Protein AF-A0A4C1SY76-F1 (afdb_monomer)

Foldseek 3Di:
DPDPPPPPPDDQQWWFQWPVLAIDSDPVSVVVVVVVPDPIDGQGTDHRDPQLQVLVVQQVVQVPDPDRQFRFDADSSSFGDQKGWGDDPFIWIFGADRNRHTDPPQIDTPDTGDSDPPDD

Sequence (120 aa):
MARVTACEEGGPRRPVCGSDGKTYSSKCQLMQVQCYGERIMVAHKGHCTEGQQACLLALRYALNAPHPVFVPRCRADGSYAAVQCSAGATASCWCVNPAGKPLANTAVRNGRPDCTPTGE

InterPro domains:
  IPR000716 Thyroglobulin type-1 [PF00086] (52-115)
  IPR000716 Thyroglobulin type-1 [PS00484] (70-100)
  IPR000716 Thyroglobulin type-1 [PS51162] (25-115)
  IPR000716 Thyroglobulin type-1 [SM00211] (71-119)
  IPR000716 Thyroglobulin type-1 [cd00191] (69-115)
  IPR002350 Kazal domain [PF07648] (7-48)
  IPR002350 Kazal domain [PS51465] (1-50)
  IPR002350 Kazal domain [SM00280] (6-48)
  IPR036058 Kazal domain superfamily [SSF100895] (11-48)
  IPR036857 Thyroglobulin type-1 superfamily [G3DSA:4.10.800.10] (47-115)
  IPR036857 Thyroglobulin type-1 superfamily [SSF57610] (48-116)
  IPR051950 Developmental regulator and protease inhibitor [PTHR12352] (7-115)

Nearest PDB structures (foldseek):
  8d6m-assembly1_A  TM=7.102E-01  e=8.280E-04  Nanorana parkeri
  1tgs-assembly1_I  TM=7.082E-01  e=4.704E-02  Sus scrofa
  2xrc-assembly1_A  TM=8.086E-01  e=5.515E-01  Homo sapiens
  2xrc-assembly3_C  TM=7.695E-01  e=6.665E-01  Homo sapiens
  4fr9-assembly1_A  TM=3.948E-01  e=7.336E+00  Bacteroides fragilis NCTC 9343

Structure (mmCIF, N/CA/C/O backbone):
data_AF-A0A4C1SY76-F1
#
_entry.id   AF-A0A4C1SY76-F1
#
loop_
_atom_site.group_PDB
_atom_site.id
_atom_site.type_symbol
_atom_site.label_atom_id
_atom_site.label_alt_id
_atom_site.label_comp_id
_atom_site.label_asym_id
_atom_site.label_entity_id
_atom_site.label_seq_id
_atom_site.pdbx_PDB_ins_code
_atom_site.Cartn_x
_atom_site.Cartn_y
_atom_site.Cartn_z
_atom_site.occupancy
_atom_site.B_iso_or_equiv
_atom_site.auth_seq_id
_atom_site.auth_comp_id
_atom_site.auth_asym_id
_atom_site.auth_atom_id
_atom_site.pdbx_PDB_model_num
ATOM 1 N N . MET A 1 1 ? -35.891 12.896 20.997 1.00 40.41 1 MET A N 1
ATOM 2 C CA . MET A 1 1 ? -34.626 12.433 21.604 1.00 40.41 1 MET A CA 1
ATOM 3 C C . MET A 1 1 ? -34.337 11.035 21.068 1.00 40.41 1 MET A C 1
ATOM 5 O O . MET A 1 1 ? -34.969 10.086 21.517 1.00 40.41 1 MET A O 1
ATOM 9 N N . ALA A 1 2 ? -33.503 10.902 20.032 1.00 45.09 2 ALA A N 1
ATOM 10 C CA . ALA A 1 2 ? -33.104 9.583 19.544 1.00 45.09 2 ALA A CA 1
ATOM 11 C C . ALA A 1 2 ? -32.327 8.882 20.664 1.00 45.09 2 ALA A C 1
ATOM 13 O O . ALA A 1 2 ? -31.390 9.461 21.212 1.00 45.09 2 ALA A O 1
ATOM 14 N N . ARG A 1 3 ? -32.758 7.678 21.053 1.00 52.28 3 ARG A N 1
ATOM 15 C CA . ARG A 1 3 ? -32.021 6.860 22.016 1.00 52.28 3 ARG A CA 1
ATOM 16 C C . ARG A 1 3 ? -30.623 6.633 21.448 1.00 52.28 3 ARG A C 1
ATOM 18 O O . ARG A 1 3 ? -30.479 5.985 20.416 1.00 52.28 3 ARG A O 1
ATOM 25 N N . VAL A 1 4 ? -29.615 7.178 22.121 1.00 54.66 4 VAL A N 1
ATOM 26 C CA . VAL A 1 4 ? -28.240 6.706 21.991 1.00 54.66 4 VAL A CA 1
ATOM 27 C C . VAL A 1 4 ? -28.292 5.267 22.478 1.00 54.66 4 VAL A C 1
ATOM 29 O O . VAL A 1 4 ? -28.431 5.032 23.677 1.00 54.66 4 VAL A O 1
ATOM 32 N N . THR A 1 5 ? -28.310 4.299 21.564 1.00 57.44 5 THR A N 1
ATOM 33 C CA . THR A 1 5 ? -28.116 2.905 21.951 1.00 57.44 5 THR A CA 1
ATOM 34 C C . THR A 1 5 ? -26.717 2.854 22.539 1.00 57.44 5 THR A C 1
ATOM 36 O O . THR A 1 5 ? -25.733 2.994 21.811 1.00 57.44 5 THR A O 1
ATOM 39 N N . ALA A 1 6 ? -26.652 2.793 23.868 1.00 60.28 6 ALA A N 1
ATOM 40 C CA . ALA A 1 6 ? -25.413 2.659 24.599 1.00 60.28 6 ALA A CA 1
ATOM 41 C C . ALA A 1 6 ? -24.642 1.502 23.976 1.00 60.28 6 ALA A C 1
ATOM 43 O O . ALA A 1 6 ? -25.196 0.438 23.692 1.00 60.28 6 ALA A O 1
ATOM 44 N N . CYS A 1 7 ? -23.371 1.737 23.699 1.00 58.97 7 CYS A N 1
ATOM 45 C CA . CYS A 1 7 ? -22.493 0.648 23.364 1.00 58.97 7 CYS A CA 1
ATOM 46 C C . CYS A 1 7 ? -22.495 -0.312 24.539 1.00 58.97 7 CYS A C 1
ATOM 48 O O . CYS A 1 7 ? -22.091 0.072 25.632 1.00 58.97 7 CYS A O 1
ATOM 50 N N . GLU A 1 8 ? -23.011 -1.516 24.337 1.00 63.94 8 GLU A N 1
ATOM 51 C CA . GLU A 1 8 ? -23.087 -2.478 25.424 1.00 63.94 8 GLU A CA 1
ATOM 52 C C . GLU A 1 8 ? -21.665 -2.868 25.838 1.00 63.94 8 GLU A C 1
ATOM 54 O O . GLU A 1 8 ? -20.958 -3.598 25.132 1.00 63.94 8 GLU A O 1
ATOM 59 N N . GLU A 1 9 ? -21.238 -2.328 26.979 1.00 56.88 9 GLU A N 1
ATOM 60 C CA . GLU A 1 9 ? -20.031 -2.717 27.696 1.00 56.88 9 GLU A CA 1
ATOM 61 C C . GLU A 1 9 ? -20.228 -4.148 28.207 1.00 56.88 9 GLU A C 1
ATOM 63 O O . GLU A 1 9 ? -20.698 -4.392 29.312 1.00 56.88 9 GLU A O 1
ATOM 68 N N . GLY A 1 10 ? -19.962 -5.115 27.332 1.00 58.00 10 GLY A N 1
ATOM 69 C CA . GLY A 1 10 ? -20.225 -6.533 27.587 1.00 58.00 10 GLY A CA 1
ATOM 70 C C . GLY A 1 10 ? -20.297 -7.395 26.327 1.00 58.00 10 GLY A C 1
ATOM 71 O O . GLY A 1 10 ? -20.257 -8.620 26.416 1.00 58.00 10 GLY A O 1
ATOM 72 N N . GLY A 1 11 ? -20.361 -6.780 25.141 1.00 62.56 11 GLY A N 1
ATOM 73 C CA . GLY A 1 11 ? -20.309 -7.508 23.876 1.00 62.56 11 GLY A CA 1
ATOM 74 C C . GLY A 1 11 ? -18.938 -8.150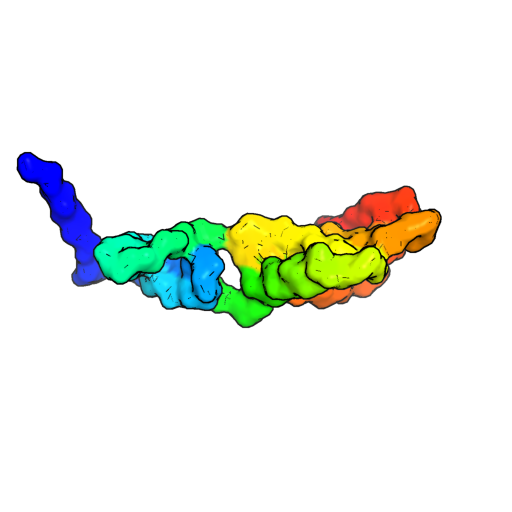 23.593 1.00 62.56 11 GLY A C 1
ATOM 75 O O . GLY A 1 11 ? -17.907 -7.685 24.087 1.00 62.56 11 GLY A O 1
ATOM 76 N N . PRO A 1 12 ? -18.886 -9.202 22.751 1.00 66.94 12 PRO A N 1
ATOM 77 C CA . PRO A 1 12 ? -17.626 -9.818 22.346 1.00 66.94 12 PRO A CA 1
ATOM 78 C C . PRO A 1 12 ? -16.693 -8.773 21.722 1.00 66.94 12 PRO A C 1
ATOM 80 O O . PRO A 1 12 ? -17.112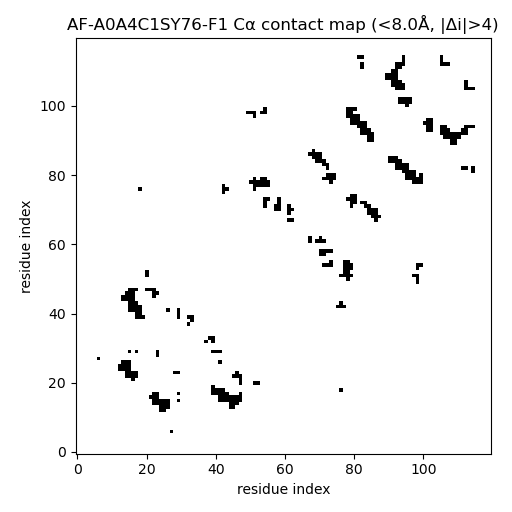 -8.012 20.843 1.00 66.94 12 PRO A O 1
ATOM 83 N N . ARG A 1 13 ? -15.423 -8.752 22.157 1.00 77.38 13 ARG A N 1
ATOM 84 C CA . ARG A 1 13 ? -14.385 -7.860 21.616 1.00 77.38 13 ARG A CA 1
ATOM 85 C C . ARG A 1 13 ? -14.237 -8.117 20.117 1.00 77.38 13 ARG A C 1
ATOM 87 O O . ARG A 1 13 ? -13.693 -9.136 19.699 1.00 77.38 13 ARG A O 1
ATOM 94 N N . ARG A 1 14 ? -14.754 -7.193 19.309 1.00 87.38 14 ARG A N 1
ATOM 95 C CA . ARG A 1 14 ? -14.680 -7.209 17.843 1.00 87.38 14 ARG A CA 1
ATOM 96 C C . ARG A 1 14 ? -13.807 -6.036 17.411 1.00 87.38 14 ARG A C 1
ATOM 98 O O . ARG A 1 14 ? -14.355 -4.988 17.053 1.00 87.38 14 ARG A O 1
ATOM 105 N N . PRO A 1 15 ? -12.478 -6.190 17.496 1.00 90.31 15 PRO A N 1
ATOM 106 C CA . PRO A 1 15 ? -11.557 -5.101 17.245 1.00 90.31 15 PRO A CA 1
ATOM 107 C C . PRO A 1 15 ? -11.682 -4.595 15.811 1.00 90.31 15 PRO A C 1
ATOM 109 O O . PRO A 1 15 ? -12.058 -5.338 14.898 1.00 90.31 15 PRO A O 1
ATOM 112 N N . VAL A 1 16 ? -11.389 -3.316 15.626 1.00 90.31 16 VAL A N 1
ATOM 113 C CA . VAL A 1 16 ? -11.320 -2.651 14.327 1.00 90.31 16 VAL A CA 1
ATOM 114 C C . VAL A 1 16 ? -10.063 -1.798 14.277 1.00 90.31 16 VAL A C 1
ATOM 116 O O . VAL A 1 16 ? -9.693 -1.174 15.271 1.00 90.31 16 VAL A O 1
ATOM 119 N N . CYS A 1 17 ? -9.420 -1.744 13.120 1.00 88.31 17 CYS A N 1
ATOM 120 C CA . CYS A 1 17 ? -8.325 -0.819 12.894 1.00 88.31 17 CYS A CA 1
ATOM 121 C C . CYS A 1 17 ? -8.895 0.516 12.419 1.00 88.31 17 CYS A C 1
ATOM 123 O O . CYS A 1 17 ? -9.738 0.545 11.515 1.00 88.31 17 CYS A O 1
ATOM 125 N N . GLY A 1 18 ? -8.471 1.611 13.039 1.00 88.44 18 GLY A N 1
ATOM 126 C CA . GLY A 1 18 ? -8.796 2.957 12.595 1.00 88.44 18 GLY A CA 1
ATOM 127 C C . GLY A 1 18 ? -7.945 3.385 11.404 1.00 88.44 18 GLY A C 1
ATOM 128 O O . GLY A 1 18 ? -6.850 2.875 11.174 1.00 88.44 18 GLY A O 1
ATOM 129 N N . SER A 1 19 ? -8.428 4.367 10.649 1.00 83.38 19 SER A N 1
ATOM 130 C CA . SER A 1 19 ? -7.656 5.037 9.596 1.00 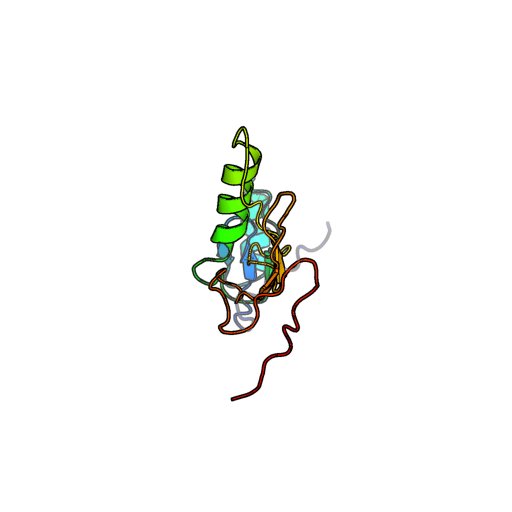83.38 19 SER A CA 1
ATOM 131 C C . SER A 1 19 ? -6.411 5.754 10.132 1.00 83.38 19 SER A C 1
ATOM 133 O O . SER A 1 19 ? -5.505 6.070 9.369 1.00 83.38 19 SER A O 1
ATOM 135 N N . ASP A 1 20 ? -6.362 5.999 11.440 1.00 82.38 20 ASP A N 1
ATOM 136 C CA . ASP A 1 20 ? -5.217 6.532 12.174 1.00 82.38 20 ASP A CA 1
ATOM 137 C C . ASP A 1 20 ? -4.195 5.448 12.567 1.00 82.38 20 ASP A C 1
ATOM 139 O O . ASP A 1 20 ? -3.137 5.770 13.103 1.00 82.38 20 ASP A O 1
ATOM 143 N N . GLY A 1 21 ? -4.460 4.174 12.248 1.00 82.06 21 GLY A N 1
ATOM 144 C CA . GLY A 1 21 ? -3.554 3.052 12.511 1.00 82.06 21 GLY A CA 1
ATOM 145 C C . GLY A 1 21 ? -3.586 2.567 13.951 1.00 82.06 21 GLY A C 1
ATOM 146 O O . GLY A 1 21 ? -2.768 1.726 14.327 1.00 82.06 21 GLY A O 1
ATOM 147 N N . LYS A 1 22 ? -4.527 3.061 14.763 1.00 87.75 22 LYS A N 1
ATOM 148 C CA . LYS A 1 22 ? -4.763 2.540 16.106 1.00 87.75 22 LYS A CA 1
ATOM 149 C C . LYS A 1 22 ? -5.788 1.423 16.062 1.00 87.75 22 LYS A C 1
ATOM 151 O O . LYS A 1 22 ? -6.789 1.477 15.345 1.00 87.75 22 LYS A O 1
ATOM 156 N N . THR A 1 23 ? -5.547 0.399 16.872 1.00 90.38 23 THR A N 1
ATOM 157 C CA . THR A 1 23 ? -6.548 -0.641 17.083 1.00 90.38 23 THR A CA 1
ATOM 158 C C . THR A 1 23 ? -7.549 -0.186 18.128 1.00 90.38 23 THR A C 1
ATOM 160 O O . THR A 1 23 ? -7.181 0.130 19.256 1.00 90.38 23 THR A O 1
ATOM 163 N N . TYR A 1 24 ? -8.822 -0.244 17.772 1.00 90.25 24 TYR A N 1
ATOM 164 C CA . TYR A 1 24 ? -9.942 -0.030 18.671 1.00 90.25 24 TYR A CA 1
ATOM 165 C C . TYR A 1 24 ? -10.540 -1.381 19.037 1.00 90.25 24 TYR A C 1
ATOM 167 O O . TYR A 1 24 ? -10.763 -2.224 18.173 1.00 90.25 24 TYR A O 1
ATOM 175 N N . SER A 1 25 ? -10.838 -1.594 20.314 1.00 90.00 25 SER A N 1
ATOM 176 C CA . SER A 1 25 ? -11.425 -2.837 20.834 1.00 90.00 25 SER A CA 1
ATOM 177 C C . SER A 1 25 ? -12.813 -3.144 20.258 1.00 90.00 25 SER A C 1
ATOM 179 O O . SER A 1 25 ? -13.246 -4.300 20.242 1.00 90.00 25 SER A O 1
ATOM 181 N N . SER A 1 26 ? -13.508 -2.116 19.765 1.00 89.12 26 SER A N 1
ATOM 182 C CA . SER A 1 26 ? -14.797 -2.224 19.096 1.00 89.12 26 SER A CA 1
ATOM 183 C C . SER A 1 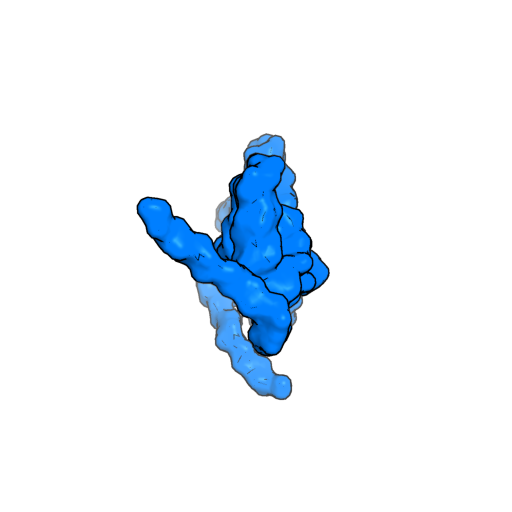26 ? -15.061 -1.026 18.182 1.00 89.12 26 SER A C 1
ATOM 185 O O . SER A 1 26 ? -14.489 0.054 18.348 1.00 89.12 26 SER A O 1
ATOM 187 N N . LYS A 1 27 ? -16.010 -1.187 17.250 1.00 87.31 27 LYS A N 1
ATOM 188 C CA . LYS A 1 27 ? -16.532 -0.067 16.448 1.00 87.31 27 LYS A CA 1
ATOM 189 C C . LYS A 1 27 ? -17.112 1.047 17.327 1.00 87.31 27 LYS A C 1
ATOM 191 O O . LYS A 1 27 ? -17.025 2.208 16.943 1.00 87.31 27 LYS A O 1
ATOM 196 N N . CYS A 1 28 ? -17.663 0.706 18.495 1.00 86.75 28 CYS A N 1
ATOM 197 C CA . CYS A 1 28 ? -18.126 1.713 19.440 1.00 86.75 28 CYS A CA 1
ATOM 198 C C . CYS A 1 28 ? -16.977 2.581 19.949 1.00 86.75 28 CYS A C 1
ATOM 200 O O . CYS A 1 28 ? -17.081 3.799 19.887 1.00 86.75 28 CYS A O 1
ATOM 202 N N . GLN A 1 29 ? -15.887 1.970 20.422 1.00 88.44 29 GLN A N 1
ATOM 203 C CA . GLN A 1 29 ? -14.757 2.732 20.953 1.00 88.44 29 GLN A CA 1
ATOM 204 C C . GLN A 1 29 ? -14.226 3.715 19.899 1.00 88.44 29 GLN A C 1
ATOM 206 O O . GLN A 1 29 ? -13.946 4.867 20.207 1.00 88.44 29 GLN A O 1
ATOM 211 N N . LEU A 1 30 ? -14.172 3.291 18.633 1.00 89.25 30 LEU A N 1
ATOM 212 C CA . LEU A 1 30 ? -13.808 4.163 17.515 1.00 89.25 30 LEU A CA 1
ATOM 213 C C . LEU A 1 30 ? -14.829 5.302 17.303 1.00 89.25 30 LEU A C 1
ATOM 215 O O . LEU A 1 30 ? -14.438 6.444 17.079 1.00 89.25 30 LEU A O 1
ATOM 219 N N . MET A 1 31 ? -16.137 5.036 17.404 1.00 85.94 31 MET A N 1
ATOM 220 C CA . MET A 1 31 ? -17.175 6.082 17.357 1.00 85.94 31 MET A CA 1
ATOM 221 C C . MET A 1 31 ? -17.087 7.066 18.527 1.00 85.94 31 MET A C 1
ATOM 223 O O . MET A 1 31 ? -17.282 8.259 18.327 1.00 85.94 31 MET A O 1
ATOM 227 N N . GLN A 1 32 ? -16.754 6.594 19.726 1.00 85.94 32 GLN A N 1
ATOM 228 C CA . GLN A 1 32 ? -16.585 7.446 20.897 1.00 85.94 32 GLN A CA 1
ATOM 229 C C . GLN A 1 32 ? -15.429 8.432 20.699 1.00 85.94 32 GLN A C 1
ATOM 231 O O . GLN A 1 32 ? -15.574 9.610 21.009 1.00 85.94 32 GLN A O 1
ATOM 236 N N . VAL A 1 33 ? -14.314 7.987 20.108 1.00 86.38 33 VAL A N 1
ATOM 237 C CA . VAL A 1 33 ? -13.192 8.878 19.769 1.00 86.38 33 VAL A CA 1
ATOM 238 C C . VAL A 1 33 ? -13.580 9.913 18.704 1.00 86.38 33 VAL A C 1
ATOM 240 O O . VAL A 1 33 ? -13.165 11.066 18.805 1.00 86.38 33 VAL A O 1
ATOM 243 N N . GLN A 1 34 ? -14.466 9.569 17.761 1.00 86.25 34 GLN A N 1
ATOM 244 C CA . GLN A 1 34 ? -15.000 10.541 16.795 1.00 86.25 34 GLN A CA 1
ATOM 245 C C . GLN A 1 34 ? -15.806 11.673 17.442 1.00 86.25 34 GLN A C 1
ATOM 247 O O . GLN A 1 34 ? -15.794 12.795 16.934 1.00 86.25 34 GLN A O 1
ATOM 252 N N . CYS A 1 35 ? -16.457 11.425 18.582 1.00 82.94 35 CYS A N 1
ATOM 253 C CA . CYS A 1 35 ? -17.157 12.471 19.331 1.00 82.94 35 CYS A CA 1
ATOM 254 C C . CYS A 1 35 ? -16.207 13.506 19.958 1.00 82.94 35 CYS A C 1
ATOM 256 O O . CYS A 1 35 ? -16.636 14.629 20.208 1.00 82.94 35 CYS A O 1
ATOM 258 N N . TYR A 1 36 ? -14.932 13.162 20.176 1.00 80.19 36 TYR A N 1
ATOM 259 C CA . TYR A 1 36 ? -13.917 14.066 20.735 1.00 80.19 36 TYR A CA 1
ATOM 260 C C . TYR A 1 36 ? -13.107 14.820 19.665 1.00 80.19 36 TYR A C 1
ATOM 262 O O . TYR A 1 36 ? -12.152 15.516 19.999 1.00 80.19 36 TYR A O 1
ATOM 270 N N . GLY A 1 37 ? -13.504 14.731 18.389 1.00 75.00 37 GLY A N 1
ATOM 271 C CA . GLY A 1 37 ? -12.992 15.590 17.314 1.00 75.00 37 GLY A CA 1
ATOM 272 C C . GLY A 1 37 ? -12.051 14.921 16.309 1.00 75.00 37 GLY A C 1
ATOM 273 O O . GLY A 1 37 ? -11.713 15.545 15.304 1.00 75.00 37 GLY A O 1
ATOM 274 N N . GLU A 1 38 ? -11.662 13.658 16.499 1.00 78.31 38 GLU A N 1
ATOM 275 C CA . GLU A 1 38 ? -10.865 12.933 15.500 1.00 78.31 38 GLU A CA 1
ATOM 276 C C . GLU A 1 38 ? -11.777 12.212 14.492 1.00 78.31 38 GLU A C 1
ATOM 278 O O . GLU A 1 38 ? -12.513 11.293 14.840 1.00 78.31 38 GLU A O 1
ATOM 283 N N . ARG A 1 39 ? -11.732 12.578 13.204 1.00 82.44 39 ARG A N 1
ATOM 284 C CA . ARG A 1 39 ? -12.541 11.921 12.157 1.00 82.44 39 ARG A CA 1
ATOM 285 C C . ARG A 1 39 ? -11.910 10.602 11.695 1.00 82.44 39 ARG A C 1
ATOM 287 O O . ARG A 1 39 ? -11.387 10.502 10.587 1.00 82.44 39 ARG A O 1
ATOM 294 N N . ILE A 1 40 ? -11.957 9.594 12.557 1.00 86.69 40 ILE A N 1
ATOM 295 C CA . ILE A 1 40 ? -11.345 8.280 12.331 1.00 86.69 40 ILE A CA 1
ATOM 296 C C . ILE A 1 40 ? -12.378 7.340 11.721 1.00 86.69 40 ILE A C 1
ATOM 298 O O . ILE A 1 40 ? -13.446 7.123 12.288 1.00 86.69 40 ILE A O 1
ATOM 302 N N . MET A 1 41 ? -12.067 6.765 10.563 1.00 85.75 41 MET A N 1
ATOM 303 C CA . MET A 1 41 ? -12.899 5.744 9.924 1.00 85.75 41 MET A CA 1
ATOM 304 C C . MET A 1 41 ? -12.383 4.347 10.263 1.00 85.75 41 MET A C 1
ATOM 306 O O . MET A 1 41 ? -11.221 4.174 10.615 1.00 85.75 41 MET A O 1
ATOM 310 N N . VAL A 1 42 ? -13.233 3.328 10.128 1.00 85.62 42 VAL A N 1
ATOM 311 C CA . VAL A 1 42 ? -12.767 1.935 10.178 1.00 85.62 42 VAL A CA 1
ATOM 312 C C . VAL A 1 42 ? -11.972 1.656 8.903 1.00 85.62 42 VAL A C 1
ATOM 314 O O . VAL A 1 42 ? -12.557 1.645 7.822 1.00 85.62 42 VAL A O 1
ATOM 317 N N . ALA A 1 43 ? -10.670 1.408 9.035 1.00 82.56 43 ALA A N 1
ATOM 318 C CA . ALA A 1 43 ? -9.816 0.945 7.946 1.00 82.56 43 ALA A CA 1
ATOM 319 C C . ALA A 1 43 ? -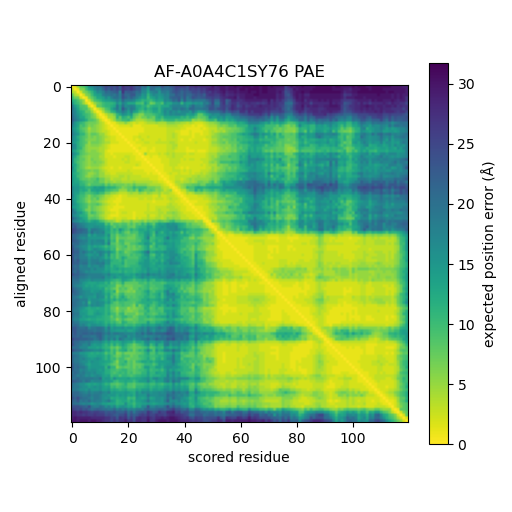10.163 -0.506 7.576 1.00 82.56 43 ALA A C 1
ATOM 321 O O . ALA A 1 43 ? -10.484 -0.803 6.427 1.00 82.56 43 ALA A O 1
ATOM 322 N N . HIS A 1 44 ? -10.183 -1.409 8.563 1.00 82.19 44 HIS A N 1
ATOM 323 C CA . HIS A 1 44 ? -10.654 -2.786 8.389 1.00 82.19 44 HIS A CA 1
ATOM 324 C C . HIS A 1 44 ? -11.107 -3.419 9.718 1.00 82.19 44 HIS A C 1
ATOM 326 O O . HIS A 1 44 ? -10.906 -2.875 10.807 1.00 82.19 44 HIS A O 1
ATOM 332 N N . LYS A 1 45 ? -11.749 -4.590 9.625 1.00 82.75 45 LYS A N 1
ATOM 333 C CA . LYS A 1 45 ? -12.134 -5.411 10.786 1.00 82.75 45 LYS A CA 1
ATOM 334 C C . LYS A 1 45 ? -10.912 -6.172 11.314 1.00 82.75 45 LYS A C 1
ATOM 336 O O . LYS A 1 45 ? -10.179 -6.745 10.513 1.00 82.75 45 LYS A O 1
ATOM 341 N N . GLY A 1 46 ? -10.740 -6.242 12.629 1.00 86.38 46 GLY A N 1
ATOM 342 C CA . GLY A 1 46 ? -9.587 -6.861 13.290 1.00 86.38 46 GLY A CA 1
ATOM 343 C C . GLY A 1 46 ? -8.633 -5.837 13.910 1.00 86.38 46 GLY A C 1
ATOM 344 O O . GLY A 1 46 ? -8.898 -4.639 13.886 1.00 86.38 46 GLY A O 1
ATOM 345 N N . HIS A 1 47 ? -7.533 -6.319 14.489 1.00 87.81 47 HIS A N 1
ATOM 346 C CA . HIS A 1 47 ? -6.463 -5.459 15.002 1.00 87.81 47 HIS A CA 1
ATOM 347 C C . HIS A 1 47 ? -5.662 -4.868 13.844 1.00 87.81 47 HIS A C 1
ATOM 349 O O . HIS A 1 47 ? -5.484 -5.548 12.833 1.00 87.81 47 HIS A O 1
ATOM 355 N N . CYS A 1 48 ? -5.142 -3.653 14.011 1.00 84.75 48 CYS A N 1
ATOM 356 C CA . CYS A 1 48 ? -4.120 -3.156 13.107 1.00 84.75 48 CYS A CA 1
ATOM 357 C C . CYS A 1 48 ? -2.907 -4.090 13.180 1.00 84.75 48 CYS A C 1
ATOM 359 O O . CYS A 1 48 ? -2.392 -4.368 14.265 1.00 84.75 48 CYS A O 1
ATOM 361 N N . THR A 1 49 ? -2.457 -4.586 12.039 1.00 75.81 49 THR A N 1
ATOM 362 C CA . THR A 1 49 ? -1.218 -5.344 11.920 1.00 75.81 49 THR A CA 1
ATOM 363 C C . THR A 1 49 ? -0.061 -4.389 11.681 1.00 75.81 49 THR A C 1
ATOM 365 O O . THR A 1 49 ? -0.191 -3.393 10.963 1.00 75.81 49 THR A O 1
ATOM 368 N N . GLU A 1 50 ? 1.093 -4.713 12.248 1.00 68.81 50 GLU A N 1
ATOM 369 C CA . GLU A 1 50 ? 2.335 -3.992 11.997 1.00 68.81 50 GLU A CA 1
ATOM 370 C C . GLU A 1 50 ? 2.572 -3.855 10.479 1.00 68.81 50 GLU A C 1
ATOM 372 O O . GLU A 1 50 ? 2.506 -4.831 9.730 1.00 68.81 50 GLU A O 1
ATOM 377 N N . GLY A 1 51 ? 2.752 -2.621 10.000 1.00 64.75 51 GLY A N 1
ATOM 378 C CA . GLY A 1 51 ? 2.933 -2.325 8.574 1.00 64.75 51 GLY A CA 1
ATOM 379 C C . GLY A 1 51 ? 1.672 -1.941 7.784 1.00 64.75 51 GLY A C 1
ATOM 380 O O . GLY A 1 51 ? 1.796 -1.574 6.619 1.00 64.75 51 GLY A O 1
ATOM 381 N N . GLN A 1 52 ? 0.475 -1.912 8.380 1.00 69.00 52 GLN A N 1
ATOM 382 C CA . GLN A 1 52 ? -0.751 -1.473 7.682 1.00 69.00 52 GLN A CA 1
ATOM 383 C C . GLN A 1 52 ? -0.821 0.012 7.324 1.00 69.00 52 GLN A C 1
ATOM 385 O O . GLN A 1 52 ? -1.698 0.415 6.579 1.00 69.00 52 GLN A O 1
ATOM 390 N N . GLN A 1 53 ? 0.101 0.840 7.802 1.00 73.25 53 GLN A N 1
ATOM 391 C CA . GLN A 1 53 ? 0.294 2.190 7.261 1.00 73.25 53 GLN A CA 1
ATOM 392 C C . GLN A 1 53 ? 1.564 2.317 6.426 1.00 73.25 53 GLN A C 1
ATOM 394 O O . GLN A 1 53 ? 1.823 3.382 5.867 1.00 73.25 53 GLN A O 1
ATOM 399 N N . ALA A 1 54 ? 2.356 1.247 6.305 1.00 84.88 54 ALA A N 1
ATOM 400 C CA . ALA A 1 54 ? 3.617 1.301 5.583 1.00 84.88 54 ALA A CA 1
ATOM 401 C C . ALA A 1 54 ? 3.388 1.626 4.106 1.00 84.88 54 ALA A C 1
ATOM 403 O O . ALA A 1 54 ? 4.153 2.408 3.546 1.00 84.88 54 ALA A O 1
ATOM 404 N N . CYS A 1 55 ? 2.321 1.103 3.486 1.00 91.50 55 CYS A N 1
ATOM 405 C CA . CYS A 1 55 ? 2.028 1.442 2.096 1.00 91.50 55 CYS A CA 1
ATOM 406 C C . CYS A 1 55 ? 1.608 2.905 1.952 1.00 91.50 55 CYS A C 1
ATOM 408 O O . CYS A 1 55 ? 2.145 3.601 1.099 1.00 91.50 55 CYS A O 1
ATOM 410 N N . LEU A 1 56 ? 0.687 3.398 2.788 1.00 89.00 56 LEU A N 1
ATOM 411 C CA . LEU A 1 56 ? 0.215 4.787 2.697 1.00 89.00 56 LEU A CA 1
ATOM 412 C C . LEU A 1 56 ? 1.337 5.794 2.970 1.00 89.00 56 LEU A C 1
ATOM 414 O O . LEU A 1 56 ? 1.427 6.818 2.291 1.00 89.00 56 LEU A O 1
ATOM 418 N N . LEU A 1 57 ? 2.223 5.488 3.918 1.00 86.88 57 LEU A N 1
ATOM 419 C CA . LEU A 1 57 ? 3.407 6.293 4.184 1.00 86.88 57 LEU A CA 1
ATOM 420 C C . LEU A 1 57 ? 4.376 6.265 2.993 1.00 86.88 57 LEU A C 1
ATOM 422 O O . LEU A 1 57 ? 4.800 7.322 2.527 1.00 86.88 57 LEU A O 1
ATOM 426 N N . ALA A 1 58 ? 4.676 5.081 2.450 1.00 91.25 58 ALA A N 1
ATOM 427 C CA . ALA A 1 58 ? 5.522 4.937 1.266 1.00 91.25 58 ALA A CA 1
ATOM 428 C C . ALA A 1 58 ? 4.929 5.649 0.039 1.00 91.25 58 ALA A C 1
ATOM 430 O O . ALA A 1 58 ? 5.655 6.302 -0.709 1.00 91.25 58 ALA A O 1
ATOM 431 N N . LEU A 1 59 ? 3.607 5.591 -0.136 1.00 92.06 59 LEU A N 1
ATOM 432 C CA . LEU A 1 59 ? 2.883 6.303 -1.183 1.00 92.06 59 LEU A CA 1
ATOM 433 C C . LEU A 1 59 ? 3.037 7.815 -1.019 1.00 92.06 59 LEU A C 1
ATOM 435 O O . LEU A 1 59 ? 3.371 8.500 -1.981 1.00 92.06 59 LEU A O 1
ATOM 439 N N . ARG A 1 60 ? 2.864 8.343 0.199 1.00 92.00 60 ARG A N 1
ATOM 440 C CA . ARG A 1 60 ? 3.071 9.770 0.476 1.00 92.00 60 ARG A CA 1
ATOM 441 C C . ARG A 1 60 ? 4.497 10.207 0.142 1.00 92.00 60 ARG A C 1
ATOM 443 O O . ARG A 1 60 ? 4.661 11.260 -0.468 1.00 92.00 60 ARG A O 1
ATOM 450 N N . TYR A 1 61 ? 5.514 9.422 0.495 1.00 91.44 61 TYR A N 1
ATOM 451 C CA . TYR A 1 61 ? 6.896 9.731 0.115 1.00 91.44 61 TYR A CA 1
ATOM 452 C C . TYR A 1 61 ? 7.101 9.705 -1.404 1.00 91.44 61 TYR A C 1
ATOM 454 O O . TYR A 1 61 ? 7.669 10.647 -1.951 1.00 91.44 61 TYR A O 1
ATOM 462 N N . ALA A 1 62 ? 6.589 8.682 -2.095 1.00 93.06 62 ALA A N 1
ATOM 463 C CA . ALA A 1 62 ? 6.717 8.555 -3.546 1.00 93.06 62 ALA A CA 1
ATOM 464 C C . ALA A 1 62 ? 6.040 9.710 -4.306 1.00 93.06 62 ALA A C 1
ATOM 466 O O . ALA A 1 62 ? 6.606 10.221 -5.266 1.00 93.06 62 ALA A O 1
ATOM 467 N N . LEU A 1 63 ? 4.866 10.166 -3.857 1.00 91.81 63 LEU A N 1
ATOM 468 C CA . LEU A 1 63 ? 4.136 11.275 -4.487 1.00 91.81 63 LEU A CA 1
ATOM 469 C C . LEU A 1 63 ? 4.822 12.640 -4.325 1.00 91.81 63 LEU A C 1
ATOM 471 O O . LEU A 1 63 ? 4.563 13.540 -5.116 1.00 91.81 63 LEU A O 1
ATOM 475 N N . ASN A 1 64 ? 5.683 12.803 -3.316 1.00 93.38 64 ASN A N 1
ATOM 476 C CA . ASN A 1 64 ? 6.473 14.023 -3.123 1.00 93.38 64 ASN A CA 1
ATOM 477 C C . ASN A 1 64 ? 7.858 13.946 -3.789 1.00 93.38 64 ASN A C 1
ATOM 479 O O . ASN A 1 64 ? 8.606 14.923 -3.766 1.00 93.38 64 ASN A O 1
ATOM 483 N N . ALA A 1 65 ? 8.227 12.798 -4.361 1.00 91.94 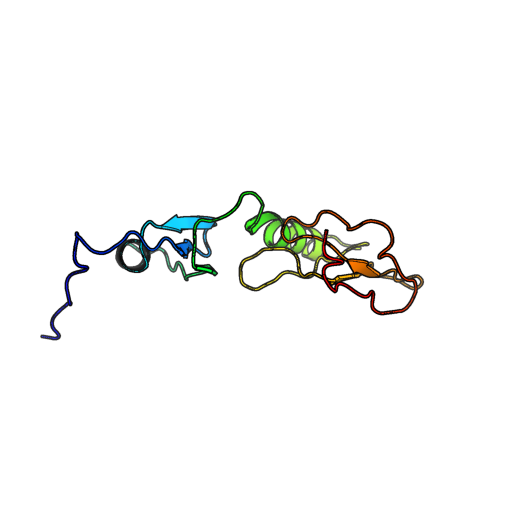65 ALA A N 1
ATOM 484 C CA . ALA A 1 65 ? 9.498 12.644 -5.047 1.00 91.94 65 ALA A CA 1
ATOM 485 C C . ALA A 1 65 ? 9.422 13.260 -6.461 1.00 91.94 65 ALA A C 1
ATOM 487 O O . ALA A 1 65 ? 8.444 13.024 -7.167 1.00 91.94 65 ALA A O 1
ATOM 488 N N . PRO A 1 66 ? 10.461 13.977 -6.931 1.00 91.38 66 PRO A N 1
ATOM 489 C CA . PRO A 1 66 ? 10.478 14.559 -8.278 1.00 91.38 66 PRO A CA 1
ATOM 490 C C . PRO A 1 66 ? 10.422 13.510 -9.401 1.00 91.38 66 PRO A C 1
ATOM 492 O O . PRO A 1 66 ? 9.913 13.790 -10.479 1.00 91.38 66 PRO A O 1
ATOM 495 N N . HIS A 1 67 ? 10.944 12.303 -9.143 1.00 87.06 67 HIS A N 1
ATOM 496 C CA . HIS A 1 67 ? 10.990 11.188 -10.096 1.00 87.06 67 HIS A CA 1
ATOM 497 C C . HIS A 1 67 ? 10.845 9.841 -9.363 1.00 87.06 67 HIS A C 1
ATOM 499 O O . HIS A 1 67 ? 11.846 9.170 -9.092 1.00 87.06 67 HIS A O 1
ATOM 505 N N . PRO A 1 68 ? 9.625 9.426 -8.984 1.00 85.88 68 PRO A N 1
ATOM 506 C CA . PRO A 1 68 ? 9.436 8.170 -8.275 1.00 85.88 68 PRO A CA 1
ATOM 507 C C . PRO A 1 68 ? 9.636 6.982 -9.222 1.00 85.88 68 PRO A C 1
ATOM 509 O O . PRO A 1 68 ? 8.826 6.717 -10.106 1.00 85.88 68 PRO A O 1
ATOM 512 N N . VAL A 1 69 ? 10.703 6.215 -8.992 1.00 83.75 69 VAL A N 1
ATOM 513 C CA . VAL A 1 69 ? 10.973 4.942 -9.695 1.00 83.75 69 VAL A CA 1
ATOM 514 C C . VAL A 1 69 ? 9.917 3.881 -9.341 1.00 83.75 69 VAL A C 1
ATOM 516 O O . VAL A 1 69 ? 9.665 2.930 -10.085 1.00 83.75 69 VAL A O 1
ATOM 519 N N . PHE A 1 70 ? 9.260 4.065 -8.196 1.00 90.38 70 PHE A N 1
ATOM 520 C CA . PHE A 1 70 ? 8.236 3.184 -7.670 1.00 90.38 70 PHE A CA 1
ATOM 521 C C . PHE A 1 70 ? 7.176 3.989 -6.915 1.00 90.38 70 PHE A C 1
ATOM 523 O O . PHE A 1 70 ? 7.480 4.647 -5.921 1.00 90.38 70 PHE A O 1
ATOM 530 N N . VAL A 1 71 ? 5.927 3.910 -7.377 1.00 92.94 71 VAL A N 1
ATOM 531 C CA . VAL A 1 71 ? 4.754 4.429 -6.663 1.00 92.94 71 VAL A CA 1
ATOM 532 C C . VAL A 1 71 ? 3.947 3.221 -6.186 1.00 92.94 71 VAL A C 1
ATOM 534 O O . VAL A 1 71 ? 3.383 2.506 -7.020 1.00 92.94 71 VAL A O 1
ATOM 537 N N . PRO A 1 72 ? 3.903 2.931 -4.874 1.00 94.44 72 PRO A N 1
ATOM 538 C CA . PRO A 1 72 ? 3.258 1.722 -4.395 1.00 94.44 72 PRO A CA 1
ATOM 539 C C . PRO A 1 72 ? 1.739 1.805 -4.556 1.00 94.44 72 PRO A C 1
ATOM 541 O O . PRO A 1 72 ? 1.109 2.807 -4.229 1.00 94.44 72 PRO A O 1
ATOM 544 N N . ARG A 1 73 ? 1.124 0.710 -5.007 1.00 94.06 73 ARG A N 1
ATOM 545 C CA . ARG A 1 73 ? -0.328 0.543 -4.941 1.00 94.06 73 ARG A CA 1
ATOM 546 C C . ARG A 1 73 ? -0.725 0.087 -3.540 1.00 94.06 73 ARG A C 1
ATOM 548 O O . ARG A 1 73 ? -0.202 -0.904 -3.036 1.00 94.06 73 ARG A O 1
ATOM 555 N N . CYS A 1 74 ? -1.671 0.793 -2.936 1.00 92.62 74 CYS A N 1
ATOM 556 C CA . CYS A 1 74 ? -2.172 0.488 -1.598 1.00 92.62 74 CYS A CA 1
ATOM 557 C C . CYS A 1 74 ? -3.639 0.068 -1.645 1.00 92.62 74 CYS A C 1
ATOM 559 O O . CYS A 1 74 ? -4.397 0.490 -2.522 1.00 92.62 74 CYS A O 1
ATOM 561 N N . ARG A 1 75 ? -4.040 -0.768 -0.691 1.00 88.88 75 ARG A N 1
ATOM 562 C CA . ARG A 1 75 ? -5.444 -1.069 -0.403 1.00 88.88 75 ARG A CA 1
ATOM 563 C C . ARG A 1 75 ? -6.027 -0.007 0.535 1.00 88.88 75 ARG A C 1
ATOM 565 O O . ARG A 1 75 ? -5.297 0.774 1.140 1.00 88.88 75 ARG A O 1
ATOM 572 N N . ALA A 1 76 ? -7.354 0.011 0.663 1.00 82.00 76 ALA A N 1
ATOM 573 C CA . ALA A 1 76 ? -8.065 0.967 1.518 1.00 82.00 76 ALA A CA 1
ATOM 574 C C . ALA A 1 76 ? -7.727 0.822 3.014 1.00 82.00 76 ALA A C 1
ATOM 576 O O . ALA A 1 76 ? -7.835 1.787 3.762 1.00 82.00 76 ALA A O 1
ATOM 577 N N . ASP A 1 77 ? -7.290 -0.366 3.436 1.00 75.56 77 ASP A N 1
ATOM 578 C CA . ASP A 1 77 ? -6.828 -0.642 4.798 1.00 75.56 77 ASP A CA 1
ATOM 579 C C . ASP A 1 77 ? -5.371 -0.204 5.048 1.00 75.56 77 ASP A C 1
ATOM 581 O O . ASP A 1 77 ? -4.853 -0.405 6.140 1.00 75.56 77 ASP A O 1
ATOM 585 N N . GLY A 1 78 ? -4.717 0.366 4.029 1.00 82.69 78 GLY A N 1
ATOM 586 C CA . GLY A 1 78 ? -3.341 0.851 4.051 1.00 82.69 78 GLY A CA 1
ATOM 587 C C . GLY A 1 78 ? -2.260 -0.222 3.890 1.00 82.69 78 GLY A C 1
ATOM 588 O O . GLY A 1 78 ? -1.069 0.105 3.844 1.00 82.69 78 GLY A O 1
ATOM 589 N N . SER A 1 79 ? -2.654 -1.486 3.724 1.00 87.44 79 SER A N 1
ATOM 590 C CA . SER A 1 79 ? -1.747 -2.555 3.307 1.00 87.44 79 SER A CA 1
ATOM 591 C C . SER A 1 79 ? -1.341 -2.406 1.835 1.00 87.44 79 SER A C 1
ATOM 593 O O . SER A 1 79 ? -1.975 -1.684 1.053 1.00 87.44 79 SER A O 1
ATOM 595 N N . TYR A 1 80 ? -0.277 -3.097 1.428 1.00 92.00 80 TYR A N 1
ATOM 596 C CA . TYR A 1 80 ? 0.116 -3.151 0.022 1.00 92.00 80 TYR A CA 1
ATOM 597 C C . TYR A 1 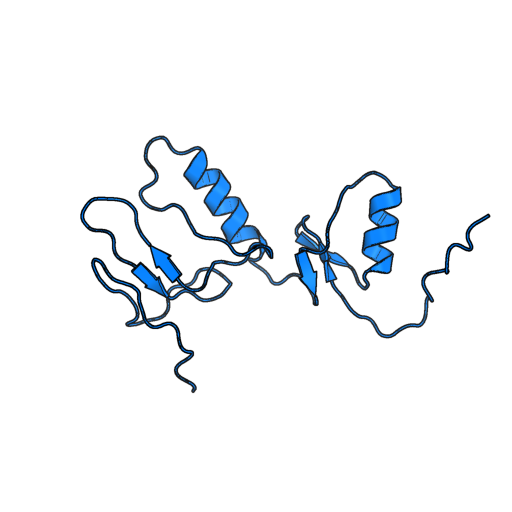80 ? -0.904 -3.951 -0.798 1.00 92.00 80 TYR A C 1
ATOM 599 O O . TYR A 1 80 ? -1.421 -4.988 -0.366 1.00 92.00 80 TYR A O 1
ATOM 607 N N . ALA A 1 81 ? -1.204 -3.474 -2.009 1.00 93.00 81 ALA A N 1
ATOM 608 C CA . ALA A 1 81 ? -1.955 -4.272 -2.966 1.00 93.00 81 ALA A CA 1
ATOM 609 C C . ALA A 1 81 ? -1.133 -5.504 -3.364 1.00 93.00 81 ALA A C 1
ATOM 611 O O . ALA A 1 81 ? 0.087 -5.448 -3.425 1.00 93.00 81 ALA A O 1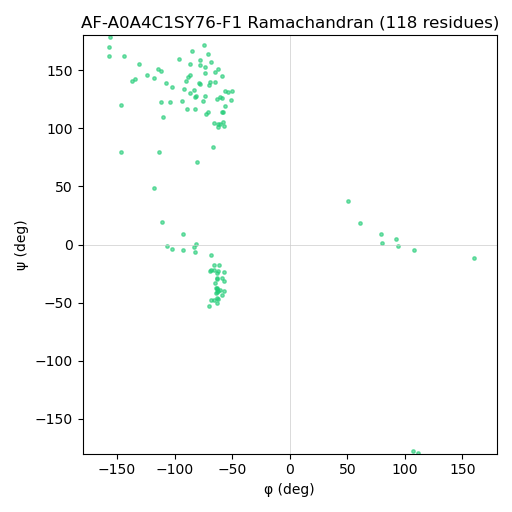
ATOM 612 N N . ALA A 1 82 ? -1.805 -6.619 -3.668 1.00 93.69 82 ALA A N 1
ATOM 613 C CA . ALA A 1 82 ? -1.113 -7.871 -3.980 1.00 93.69 82 ALA A CA 1
ATOM 614 C C . ALA A 1 82 ? -0.166 -7.751 -5.184 1.00 93.69 82 ALA A C 1
ATOM 616 O O . ALA A 1 82 ? 0.820 -8.466 -5.226 1.00 93.69 82 ALA A O 1
ATOM 617 N N . VAL A 1 83 ? -0.454 -6.858 -6.137 1.00 94.44 83 VAL A N 1
ATOM 618 C CA . VAL A 1 83 ? 0.378 -6.602 -7.321 1.00 94.44 83 VAL A CA 1
ATOM 619 C C . VAL A 1 83 ? 0.980 -5.207 -7.226 1.00 94.44 83 VAL A C 1
ATOM 621 O O . VAL A 1 83 ? 0.242 -4.218 -7.215 1.00 94.44 83 VAL A O 1
ATOM 624 N N . GLN A 1 84 ? 2.307 -5.136 -7.274 1.00 95.25 84 GLN A N 1
ATOM 625 C CA . GLN A 1 84 ? 3.077 -3.899 -7.379 1.00 95.25 84 GLN A CA 1
ATOM 626 C C . GLN A 1 84 ? 3.763 -3.825 -8.743 1.00 95.25 84 GLN A C 1
ATOM 628 O O . GLN A 1 84 ? 4.108 -4.858 -9.310 1.00 95.25 84 GLN A O 1
ATOM 633 N N . CYS A 1 85 ? 3.962 -2.615 -9.265 1.00 93.31 85 CYS A N 1
ATOM 634 C CA . CYS A 1 85 ? 4.638 -2.387 -10.542 1.00 93.31 85 CYS A CA 1
ATOM 635 C C . CYS A 1 85 ? 5.611 -1.209 -10.428 1.00 93.31 85 CYS A C 1
ATOM 637 O O . CYS A 1 85 ? 5.290 -0.207 -9.783 1.00 93.31 85 CYS A O 1
ATOM 639 N N . SER A 1 86 ? 6.782 -1.318 -11.057 1.00 91.50 86 SER A N 1
ATOM 640 C CA . SER A 1 86 ? 7.719 -0.200 -11.211 1.00 91.50 86 SER A CA 1
ATOM 641 C C . SER A 1 86 ? 7.271 0.753 -12.323 1.00 91.50 86 SER A C 1
ATOM 643 O O . SER A 1 86 ? 6.566 0.354 -13.252 1.00 91.50 86 SER A O 1
ATOM 645 N N . ALA A 1 87 ? 7.687 2.016 -12.236 1.00 84.31 87 ALA A N 1
ATOM 646 C CA . ALA A 1 87 ? 7.452 3.001 -13.288 1.00 84.31 87 ALA A CA 1
ATOM 647 C C . ALA A 1 87 ? 8.563 2.954 -14.356 1.00 84.31 87 ALA A C 1
ATOM 649 O O . ALA A 1 87 ? 9.692 2.552 -14.073 1.00 84.31 87 ALA A O 1
ATOM 650 N N . GLY A 1 88 ? 8.250 3.401 -15.577 1.00 78.06 88 GLY A N 1
ATOM 651 C CA . GLY A 1 88 ? 9.215 3.576 -16.671 1.00 78.06 88 GLY A CA 1
ATOM 652 C C . GLY A 1 88 ? 9.051 2.603 -17.846 1.00 78.06 88 GLY A C 1
ATOM 653 O O . GLY A 1 88 ? 8.157 1.761 -17.864 1.00 78.06 88 GLY A O 1
ATOM 654 N N . ALA A 1 89 ? 9.933 2.737 -18.843 1.00 71.69 89 ALA A N 1
ATOM 655 C CA . ALA A 1 89 ? 9.888 1.985 -20.106 1.00 71.69 89 ALA A CA 1
ATOM 656 C C . ALA A 1 89 ? 10.122 0.466 -19.952 1.00 71.69 89 ALA A C 1
ATOM 658 O O . ALA A 1 89 ? 9.785 -0.307 -20.844 1.00 71.69 89 ALA A O 1
ATOM 659 N N . THR A 1 90 ? 10.682 0.033 -18.820 1.00 78.00 90 THR A N 1
ATOM 660 C CA . THR A 1 90 ? 10.917 -1.375 -18.460 1.00 78.00 90 THR A CA 1
ATOM 661 C C . THR A 1 90 ? 10.142 -1.757 -17.196 1.00 78.00 90 THR A C 1
ATOM 663 O O . THR A 1 90 ? 10.690 -2.337 -16.254 1.00 78.00 90 THR A O 1
ATOM 666 N N . ALA A 1 91 ? 8.852 -1.413 -17.162 1.00 83.44 91 ALA A N 1
ATOM 667 C CA . ALA A 1 91 ? 7.974 -1.726 -16.042 1.00 83.44 91 ALA A CA 1
ATOM 668 C C . ALA A 1 91 ? 7.964 -3.239 -15.756 1.00 83.44 91 ALA A C 1
ATOM 670 O O . ALA A 1 91 ? 7.595 -4.068 -16.594 1.00 83.44 91 ALA A O 1
ATOM 671 N N . SER A 1 92 ? 8.388 -3.598 -14.548 1.00 91.62 92 SER A N 1
ATOM 672 C CA . SER A 1 92 ? 8.265 -4.952 -14.017 1.00 91.62 92 SER A CA 1
ATOM 673 C C . SER A 1 92 ? 7.176 -4.945 -12.955 1.00 91.62 92 SER A C 1
ATOM 675 O O . SER A 1 92 ? 7.093 -4.004 -12.167 1.00 91.62 92 SER A O 1
ATOM 677 N N . CYS A 1 93 ? 6.339 -5.975 -12.933 1.00 94.38 93 CYS A N 1
ATOM 678 C CA . CYS A 1 93 ? 5.311 -6.158 -11.916 1.00 94.38 93 CYS A CA 1
ATOM 679 C C . CYS A 1 93 ? 5.582 -7.446 -11.137 1.00 94.38 93 CYS A C 1
ATOM 681 O O . CYS A 1 93 ? 6.024 -8.431 -11.716 1.00 94.38 93 CYS A O 1
ATOM 683 N N . TRP A 1 94 ? 5.322 -7.450 -9.834 1.00 95.00 94 TRP A N 1
ATOM 684 C CA . TRP A 1 94 ? 5.538 -8.599 -8.950 1.00 95.00 94 TRP A CA 1
ATOM 685 C C . TRP A 1 94 ? 4.444 -8.673 -7.889 1.00 95.00 94 TRP A C 1
ATOM 687 O O . TRP A 1 94 ? 3.740 -7.688 -7.634 1.00 95.00 94 TRP A O 1
ATOM 697 N N . CYS A 1 95 ? 4.300 -9.839 -7.266 1.00 95.56 95 CYS A N 1
ATOM 698 C CA . CYS A 1 95 ? 3.382 -10.002 -6.152 1.00 95.56 95 CYS A CA 1
ATOM 699 C C . CYS A 1 95 ? 4.057 -9.622 -4.832 1.00 95.56 95 CYS A C 1
ATOM 701 O O . CYS A 1 95 ? 5.248 -9.869 -4.637 1.00 95.56 95 CYS A O 1
ATOM 703 N N . VAL A 1 96 ? 3.292 -9.052 -3.905 1.00 94.12 96 VAL A N 1
ATOM 704 C CA . VAL A 1 96 ? 3.725 -8.771 -2.530 1.00 94.12 96 VAL A CA 1
ATOM 705 C C . VAL A 1 96 ? 2.697 -9.270 -1.518 1.00 94.12 96 VAL A C 1
ATOM 707 O O . VAL A 1 96 ? 1.505 -9.387 -1.813 1.00 94.12 96 VAL A O 1
ATOM 710 N N . ASN A 1 97 ? 3.153 -9.549 -0.300 1.00 90.69 97 ASN A N 1
ATOM 711 C CA . ASN A 1 97 ? 2.261 -9.783 0.831 1.00 90.69 97 ASN A CA 1
ATOM 712 C C . ASN A 1 97 ? 1.655 -8.445 1.330 1.00 90.69 97 ASN A C 1
ATOM 714 O O . ASN A 1 97 ? 2.090 -7.376 0.895 1.00 90.69 97 ASN A O 1
ATOM 718 N N . PRO A 1 98 ? 0.681 -8.450 2.263 1.00 88.94 98 PRO A N 1
ATOM 719 C CA . PRO A 1 98 ? 0.077 -7.211 2.775 1.00 88.94 98 PRO A CA 1
ATOM 720 C C . PRO A 1 98 ? 1.069 -6.211 3.401 1.00 88.94 98 PRO A C 1
ATOM 722 O O . PRO A 1 98 ? 0.799 -5.011 3.407 1.00 88.94 98 PRO A O 1
ATOM 725 N N . ALA A 1 99 ? 2.229 -6.674 3.880 1.00 86.38 99 ALA A N 1
ATOM 726 C CA . ALA A 1 99 ? 3.298 -5.823 4.411 1.00 86.38 99 ALA A CA 1
ATOM 727 C C . ALA A 1 99 ? 4.211 -5.222 3.319 1.00 86.38 99 ALA A C 1
ATOM 729 O O . ALA A 1 99 ? 5.067 -4.396 3.626 1.00 86.38 99 ALA A O 1
ATOM 730 N N . GLY A 1 100 ? 4.045 -5.618 2.053 1.00 89.88 100 GLY A N 1
ATOM 731 C CA . GLY A 1 100 ? 4.838 -5.135 0.918 1.00 89.88 100 GLY A CA 1
ATOM 732 C C . GLY A 1 100 ? 6.070 -5.978 0.592 1.00 89.88 100 GLY A C 1
ATOM 733 O O . GLY A 1 100 ? 6.831 -5.618 -0.306 1.00 89.88 100 GLY A O 1
ATOM 734 N N . LYS A 1 101 ? 6.275 -7.113 1.273 1.00 90.69 101 LYS A N 1
ATOM 735 C CA . LYS A 1 101 ? 7.396 -8.015 0.987 1.00 90.69 101 LYS A CA 1
ATOM 736 C C . LYS A 1 101 ? 7.132 -8.774 -0.322 1.00 90.69 101 LYS A C 1
ATOM 738 O O . LYS A 1 101 ? 6.068 -9.389 -0.434 1.00 90.69 101 LYS A O 1
ATOM 743 N N . PRO A 1 102 ? 8.067 -8.765 -1.287 1.00 92.38 102 PRO A N 1
ATOM 744 C CA . PRO A 1 102 ? 7.897 -9.458 -2.560 1.00 92.38 102 PRO A CA 1
ATOM 745 C C . PRO A 1 102 ? 7.819 -10.976 -2.384 1.00 92.38 102 PRO A C 1
ATOM 747 O O . PRO A 1 102 ? 8.555 -11.559 -1.586 1.00 92.38 102 PRO A O 1
ATOM 750 N N . LEU A 1 103 ? 6.928 -11.607 -3.150 1.00 92.75 103 LEU A N 1
ATOM 751 C CA . LEU A 1 103 ? 6.838 -13.057 -3.284 1.00 92.75 103 LEU A CA 1
ATOM 752 C C . LEU A 1 103 ? 7.857 -13.522 -4.326 1.00 92.75 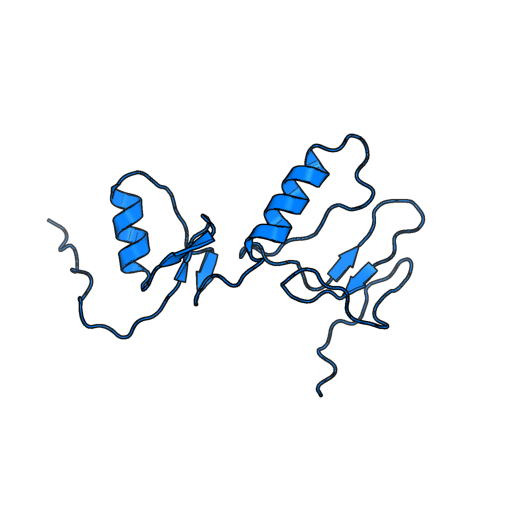103 LEU A C 1
ATOM 754 O O . LEU A 1 103 ? 7.948 -12.957 -5.421 1.00 92.75 103 LEU A O 1
ATOM 758 N N . ALA A 1 104 ? 8.611 -14.566 -3.988 1.00 90.25 104 ALA A N 1
ATOM 759 C CA . ALA A 1 104 ? 9.603 -15.144 -4.885 1.00 90.25 104 ALA A CA 1
ATOM 760 C C . ALA A 1 104 ? 8.954 -15.626 -6.192 1.00 90.25 104 ALA A C 1
ATOM 762 O O . ALA A 1 104 ? 7.827 -16.109 -6.190 1.00 90.25 104 ALA A O 1
ATOM 763 N N . ASN A 1 105 ? 9.685 -15.502 -7.302 1.00 89.25 105 ASN A N 1
ATOM 764 C CA . ASN A 1 105 ? 9.294 -16.017 -8.622 1.00 89.25 105 ASN A CA 1
ATOM 765 C C . ASN A 1 105 ? 7.994 -15.437 -9.211 1.00 89.25 105 ASN A C 1
ATOM 767 O O . ASN A 1 105 ? 7.441 -16.002 -10.147 1.00 89.25 105 ASN A O 1
ATOM 771 N N . THR A 1 106 ? 7.529 -14.289 -8.714 1.00 93.56 106 THR A N 1
ATOM 772 C CA . THR A 1 106 ? 6.321 -13.625 -9.236 1.00 93.56 106 THR A CA 1
ATOM 773 C C . THR A 1 106 ? 6.619 -12.435 -10.146 1.00 93.56 106 THR A C 1
ATOM 775 O O . THR A 1 106 ? 5.697 -11.828 -10.674 1.00 93.56 106 THR A O 1
ATOM 778 N N . ALA A 1 107 ? 7.886 -12.057 -10.332 1.00 93.44 107 ALA A N 1
ATOM 779 C CA . ALA A 1 107 ? 8.238 -10.890 -11.134 1.00 93.44 107 ALA A CA 1
ATOM 780 C C . ALA A 1 107 ? 8.096 -11.172 -12.639 1.00 93.44 107 ALA A C 1
ATOM 782 O O . ALA A 1 107 ? 8.742 -12.067 -13.177 1.00 93.44 107 ALA A O 1
ATOM 783 N N . VAL A 1 108 ? 7.297 -10.358 -13.327 1.00 93.62 108 VAL A N 1
ATOM 784 C CA . VAL A 1 108 ? 7.088 -10.404 -14.778 1.00 93.62 108 VAL A CA 1
ATOM 785 C C . VAL A 1 108 ? 7.405 -9.050 -15.408 1.00 93.62 108 VAL A C 1
ATOM 787 O O . VAL A 1 108 ? 7.167 -7.997 -14.812 1.00 93.62 108 VAL A O 1
ATOM 790 N N . ARG A 1 109 ? 7.936 -9.060 -16.633 1.00 92.12 109 ARG A N 1
ATOM 791 C CA . ARG A 1 109 ? 8.182 -7.843 -17.423 1.00 92.12 109 ARG A CA 1
ATOM 792 C C . ARG A 1 109 ? 6.977 -7.550 -18.308 1.00 92.12 109 ARG A C 1
ATOM 794 O O . ARG A 1 109 ? 6.495 -8.462 -18.971 1.00 92.12 109 ARG A O 1
ATOM 801 N N . ASN A 1 110 ? 6.529 -6.293 -18.346 1.00 84.00 110 ASN A N 1
ATOM 802 C CA . ASN A 1 110 ? 5.442 -5.829 -19.221 1.00 84.00 110 ASN A CA 1
ATOM 803 C C . ASN A 1 110 ? 4.163 -6.691 -19.151 1.00 84.00 110 ASN A C 1
ATOM 805 O O . ASN A 1 110 ? 3.508 -6.931 -20.163 1.00 84.00 110 ASN A O 1
ATOM 809 N N . GLY A 1 111 ? 3.807 -7.176 -17.960 1.00 86.31 111 GLY A N 1
ATOM 810 C CA . GLY A 1 111 ? 2.678 -8.083 -17.769 1.00 86.31 111 GLY A CA 1
ATOM 811 C C . GLY A 1 111 ? 2.113 -8.032 -16.355 1.00 86.31 111 GLY A C 1
ATOM 812 O O . GLY A 1 111 ? 2.614 -7.310 -15.493 1.00 86.31 111 GLY A O 1
ATOM 813 N N . ARG A 1 112 ? 1.052 -8.808 -16.116 1.00 87.88 112 ARG A N 1
ATOM 814 C CA . ARG A 1 112 ? 0.421 -8.939 -14.800 1.00 87.88 112 ARG A CA 1
ATOM 815 C C . ARG A 1 112 ? 0.830 -10.277 -14.172 1.00 87.88 112 ARG A C 1
ATOM 817 O O . ARG A 1 112 ? 0.592 -11.303 -14.802 1.00 87.88 112 ARG A O 1
ATOM 824 N N . PRO A 1 113 ? 1.438 -10.278 -12.976 1.00 92.69 113 PRO A N 1
ATOM 825 C CA . PRO A 1 113 ? 1.865 -11.509 -12.328 1.00 92.69 113 PRO A CA 1
ATOM 826 C C . PRO A 1 113 ? 0.667 -12.276 -11.767 1.00 92.69 113 PRO A C 1
ATOM 828 O O . PRO A 1 113 ? -0.351 -11.670 -11.411 1.00 92.69 113 PRO A O 1
ATOM 831 N N . ASP A 1 114 ? 0.803 -13.597 -11.674 1.00 90.88 114 ASP A N 1
ATOM 832 C CA . ASP A 1 114 ? -0.164 -14.435 -10.976 1.00 90.88 114 ASP A CA 1
ATOM 833 C C . ASP A 1 114 ? 0.127 -14.416 -9.471 1.00 90.88 114 ASP A C 1
ATOM 835 O O . ASP A 1 114 ? 1.204 -14.812 -9.026 1.00 90.88 114 ASP A O 1
ATOM 839 N N . CYS A 1 115 ? -0.832 -13.901 -8.701 1.00 87.25 115 CYS A N 1
ATOM 840 C CA . CYS A 1 115 ? -0.743 -13.793 -7.247 1.00 87.25 115 CYS A CA 1
ATOM 841 C C . CYS A 1 115 ? -1.706 -14.745 -6.538 1.00 87.25 115 CYS A C 1
ATOM 843 O O . CYS A 1 115 ? -2.035 -14.498 -5.373 1.00 87.25 115 CYS A O 1
ATOM 845 N N . THR A 1 116 ? -2.202 -15.792 -7.212 1.00 83.00 116 THR A N 1
ATOM 846 C CA . THR A 1 116 ? -2.882 -16.868 -6.490 1.00 83.00 116 THR A CA 1
ATOM 847 C C . THR A 1 116 ? -1.952 -17.363 -5.389 1.00 83.00 116 THR A C 1
ATOM 849 O O . THR A 1 116 ? -0.775 -17.598 -5.672 1.00 83.00 116 THR A O 1
ATOM 852 N N . PRO A 1 117 ? -2.431 -17.497 -4.143 1.00 60.53 117 PRO A N 1
ATOM 853 C CA . PRO A 1 117 ? -1.638 -18.139 -3.115 1.00 60.53 117 PRO A CA 1
ATOM 854 C C . PRO A 1 117 ? -1.372 -19.565 -3.595 1.00 60.53 117 PRO A C 1
ATOM 856 O O . PRO A 1 117 ? -2.274 -20.400 -3.591 1.00 60.53 117 PRO A O 1
ATOM 859 N N . THR A 1 118 ? -0.157 -19.833 -4.071 1.00 52.66 118 THR A N 1
ATOM 860 C CA . THR A 1 118 ? 0.372 -21.192 -4.133 1.00 52.66 118 THR A CA 1
ATOM 861 C C . THR A 1 118 ? 0.309 -21.696 -2.705 1.00 52.66 118 THR A C 1
ATOM 863 O O . THR A 1 118 ? 1.063 -21.229 -1.854 1.00 52.66 118 THR A O 1
ATOM 866 N N . GLY A 1 119 ? -0.707 -22.512 -2.430 1.00 47.25 119 GLY A N 1
ATOM 867 C CA . GLY A 1 119 ? -0.893 -23.125 -1.132 1.00 47.25 119 GLY A CA 1
ATOM 868 C C . GLY A 1 119 ? 0.330 -23.964 -0.806 1.00 47.25 119 GLY A C 1
ATOM 869 O O . GLY A 1 119 ? 0.708 -24.829 -1.595 1.00 47.25 119 GLY A O 1
ATOM 870 N N . GLU A 1 120 ? 0.911 -23.685 0.351 1.00 37.72 120 GLU A N 1
ATOM 871 C CA . GLU A 1 120 ? 1.663 -24.653 1.136 1.00 37.72 120 GLU A CA 1
ATOM 872 C C . GLU A 1 120 ? 1.089 -24.623 2.554 1.00 37.72 120 GLU A C 1
ATOM 874 O O . GLU A 1 120 ? 0.884 -23.497 3.074 1.00 37.72 120 GLU A O 1
#

Solvent-accessible surface area (backbone atoms only — not comparable to full-atom values): 6920 Å² total; per-residue (Å²): 131,83,79,76,78,70,73,66,92,80,61,81,83,50,29,20,10,31,66,80,65,47,62,26,63,24,67,55,57,43,52,57,48,38,75,76,71,47,92,59,46,79,34,43,85,34,68,53,56,91,43,32,55,48,29,51,51,51,28,56,53,25,76,73,42,97,76,49,62,49,59,64,47,55,41,89,53,18,20,26,31,51,62,38,50,41,54,69,100,78,27,38,15,29,23,26,43,54,71,55,52,72,46,84,95,22,70,30,72,82,51,83,48,78,69,72,80,78,84,127

Radius of gyration: 18.67 Å; Cα contacts (8 Å, |Δi|>4): 212; chains: 1; bounding box: 46×40×48 Å

Secondary structure (DSSP, 8-state):
--------TTS----EEETTSPEESSHHHHHHHHHTT----EEEESPPPTTTTHHHHHHHHHHTSSS-S----B-TTSSBPSEEE--STT-EEEEB-TT-PBPTT--EESSPPP------

pLDDT: mean 82.82, std 12.79, range [37.72, 95.56]

Mean predicted aligned error: 10.46 Å

Organism: Eumeta variegata (NCBI:txid151549)